Protein AF-A0A2V6G7U3-F1 (afdb_monomer_lite)

Secondary structure (DSSP, 8-state):
-HHHHHHHHHS-EEEETTTTEEE--HHHHHHHHHHH-SPPTTSS--HHHHHHSS-----S-------

Foldseek 3Di:
DVVVVVCLQADKDAPDVVVPRIDDHPVVVVVVCVVVPDDDPPPDADPVNVVVVPPPPDPDDDDDDDD

Structure (mmCIF, N/CA/C/O backbone):
data_AF-A0A2V6G7U3-F1
#
_entry.id   AF-A0A2V6G7U3-F1
#
loop_
_atom_site.group_PDB
_atom_site.id
_atom_site.type_symbol
_atom_site.label_atom_id
_atom_site.label_alt_id
_atom_site.label_comp_id
_atom_site.label_asym_id
_atom_site.label_entity_id
_atom_site.label_seq_id
_atom_site.pdbx_PDB_ins_code
_atom_site.Cartn_x
_atom_site.Cartn_y
_atom_site.Cartn_z
_atom_site.occupancy
_atom_site.B_iso_or_equiv
_atom_site.auth_seq_id
_atom_site.auth_comp_id
_atom_site.auth_asym_id
_atom_site.auth_atom_id
_atom_site.pdbx_PDB_model_num
ATOM 1 N N . MET A 1 1 ? 14.481 -22.201 -11.591 1.00 60.06 1 MET A N 1
ATOM 2 C CA . MET A 1 1 ? 13.517 -21.879 -10.517 1.00 60.06 1 MET A CA 1
ATOM 3 C C . MET A 1 1 ? 13.907 -20.658 -9.682 1.00 60.06 1 MET A C 1
ATOM 5 O O . MET A 1 1 ? 13.021 -19.864 -9.462 1.00 60.06 1 MET A O 1
ATOM 9 N N . ARG A 1 2 ? 15.186 -20.384 -9.372 1.00 62.06 2 ARG A N 1
ATOM 10 C CA . ARG A 1 2 ? 15.593 -19.206 -8.561 1.00 62.06 2 ARG A CA 1
ATOM 11 C C . ARG A 1 2 ? 15.307 -17.800 -9.133 1.00 62.06 2 ARG A C 1
ATOM 13 O O . ARG A 1 2 ? 15.187 -16.858 -8.368 1.00 62.06 2 ARG A O 1
ATOM 20 N N . ALA A 1 3 ? 15.222 -17.633 -10.455 1.00 61.78 3 ALA A N 1
ATOM 21 C CA . ALA A 1 3 ? 15.097 -16.304 -11.075 1.00 61.78 3 ALA A CA 1
ATOM 22 C C . ALA A 1 3 ? 13.693 -15.681 -10.957 1.00 61.78 3 ALA A C 1
ATOM 24 O O . ALA A 1 3 ? 13.569 -14.464 -10.916 1.00 61.78 3 ALA A O 1
ATOM 25 N N . ALA A 1 4 ? 12.641 -16.506 -10.894 1.00 60.88 4 ALA A N 1
ATOM 26 C CA . ALA A 1 4 ? 11.282 -16.008 -10.686 1.00 60.88 4 ALA A CA 1
ATOM 27 C C . ALA A 1 4 ? 11.133 -15.455 -9.262 1.00 60.88 4 ALA A C 1
ATOM 29 O O . ALA A 1 4 ? 10.681 -14.334 -9.083 1.00 60.88 4 ALA A O 1
ATOM 30 N N . GLU A 1 5 ? 11.639 -16.203 -8.275 1.00 59.94 5 GLU A N 1
ATOM 31 C CA . GLU A 1 5 ? 11.641 -15.825 -6.857 1.00 59.94 5 GLU A CA 1
ATOM 32 C C . GLU A 1 5 ? 12.371 -14.494 -6.609 1.00 59.94 5 GLU A C 1
ATOM 34 O O . GLU A 1 5 ? 11.902 -13.667 -5.827 1.00 59.94 5 GLU A O 1
ATOM 39 N N . ASP A 1 6 ? 13.487 -14.268 -7.308 1.00 59.78 6 ASP A N 1
ATOM 40 C CA . ASP A 1 6 ? 14.272 -13.034 -7.210 1.00 59.78 6 ASP A CA 1
ATOM 41 C C . ASP A 1 6 ? 13.555 -11.828 -7.843 1.00 59.78 6 ASP A C 1
ATOM 43 O O . ASP A 1 6 ? 13.483 -10.748 -7.250 1.00 59.78 6 ASP A O 1
ATOM 47 N N . SER A 1 7 ? 12.944 -12.029 -9.014 1.00 60.75 7 SER A N 1
ATOM 48 C CA . SER A 1 7 ? 12.198 -10.977 -9.712 1.00 60.75 7 SER A CA 1
ATOM 49 C C . SER A 1 7 ? 10.966 -10.532 -8.919 1.00 60.75 7 SER A C 1
ATOM 51 O O . SER A 1 7 ? 10.643 -9.343 -8.882 1.00 60.75 7 SER A O 1
ATOM 53 N N . ASP A 1 8 ? 10.319 -11.480 -8.246 1.00 63.31 8 ASP A N 1
ATOM 54 C CA . ASP A 1 8 ? 9.211 -11.271 -7.321 1.00 63.31 8 ASP A CA 1
ATOM 55 C C . ASP A 1 8 ? 9.621 -10.457 -6.081 1.00 63.31 8 ASP A C 1
ATOM 57 O O . ASP A 1 8 ? 8.860 -9.616 -5.604 1.00 63.31 8 ASP A O 1
ATOM 61 N N . LEU A 1 9 ? 10.820 -10.690 -5.538 1.00 66.62 9 LEU A N 1
ATOM 62 C CA . LEU A 1 9 ? 11.300 -10.036 -4.313 1.00 66.62 9 LEU A CA 1
ATOM 63 C C . LEU A 1 9 ? 11.745 -8.584 -4.529 1.00 66.62 9 LEU A C 1
ATOM 65 O O . LEU A 1 9 ? 11.635 -7.765 -3.610 1.00 66.62 9 LEU A O 1
ATOM 69 N N . ASN A 1 10 ? 12.210 -8.274 -5.738 1.00 74.62 10 ASN A N 1
ATOM 70 C CA . ASN A 1 10 ? 12.782 -6.977 -6.096 1.00 74.62 10 ASN A CA 1
ATOM 71 C C . ASN A 1 10 ? 11.817 -6.046 -6.847 1.00 74.62 10 ASN A C 1
ATOM 73 O O . ASN A 1 10 ? 12.167 -4.897 -7.114 1.00 74.62 10 ASN A O 1
ATOM 77 N N . SER A 1 11 ? 10.605 -6.503 -7.171 1.00 77.06 11 SER A N 1
ATOM 78 C CA . SER A 1 11 ? 9.658 -5.735 -7.988 1.00 77.06 11 SER A CA 1
ATOM 79 C C . SER A 1 11 ? 8.341 -5.468 -7.272 1.00 77.06 11 SER A C 1
ATOM 81 O O . SER A 1 11 ? 7.894 -6.220 -6.407 1.00 77.06 11 SER A O 1
ATOM 83 N N . TYR A 1 12 ? 7.685 -4.382 -7.673 1.00 86.19 12 TYR A N 1
ATOM 84 C CA . TYR A 1 12 ? 6.296 -4.139 -7.307 1.00 86.19 12 TYR A CA 1
ATOM 85 C C . TYR A 1 12 ? 5.377 -5.110 -8.043 1.00 86.19 12 TYR A C 1
ATOM 87 O O . TYR A 1 12 ? 5.595 -5.431 -9.213 1.00 86.19 12 TYR A O 1
ATOM 95 N N . GLY A 1 13 ? 4.314 -5.533 -7.370 1.00 86.88 13 GLY A N 1
ATOM 96 C CA . GLY A 1 13 ? 3.341 -6.451 -7.945 1.00 86.88 13 GLY A CA 1
ATOM 97 C C . GLY A 1 13 ? 2.009 -6.401 -7.218 1.00 86.88 13 GLY A C 1
ATOM 98 O O . GLY A 1 13 ? 1.879 -5.805 -6.151 1.00 86.88 13 GLY A O 1
ATOM 99 N N . TRP A 1 14 ? 1.004 -7.044 -7.799 1.00 88.38 14 TRP A N 1
ATOM 100 C CA . TRP A 1 14 ? -0.287 -7.233 -7.147 1.00 88.38 14 TRP A CA 1
ATOM 101 C C . TRP A 1 14 ? -0.319 -8.600 -6.478 1.00 88.38 14 TRP A C 1
ATOM 103 O O . TRP A 1 14 ? -0.016 -9.599 -7.122 1.00 88.38 14 TRP A O 1
ATOM 113 N N . VAL A 1 15 ? -0.707 -8.635 -5.203 1.00 85.31 15 VAL A N 1
ATOM 114 C CA . VAL A 1 15 ? -1.050 -9.888 -4.516 1.00 85.31 15 VAL A CA 1
ATOM 115 C C . VAL A 1 15 ? -2.512 -10.210 -4.794 1.00 85.31 15 VAL A C 1
ATOM 117 O O . VAL A 1 15 ? -2.836 -11.311 -5.219 1.00 85.31 15 VAL A O 1
ATOM 120 N N . ASP A 1 16 ? -3.381 -9.212 -4.623 1.00 84.62 16 ASP A N 1
ATOM 121 C CA . ASP A 1 16 ? -4.792 -9.284 -4.978 1.00 84.62 16 ASP A CA 1
ATOM 122 C C . ASP A 1 16 ? -5.261 -7.909 -5.462 1.00 84.62 16 ASP A C 1
ATOM 124 O O . ASP A 1 16 ? -5.434 -6.965 -4.688 1.00 84.62 16 ASP A O 1
ATOM 128 N N . ARG A 1 17 ? -5.427 -7.770 -6.778 1.00 85.81 17 ARG A N 1
ATOM 129 C CA . ARG A 1 17 ? -5.793 -6.486 -7.389 1.00 85.81 17 ARG A CA 1
ATOM 130 C C . ARG A 1 17 ? -7.227 -6.070 -7.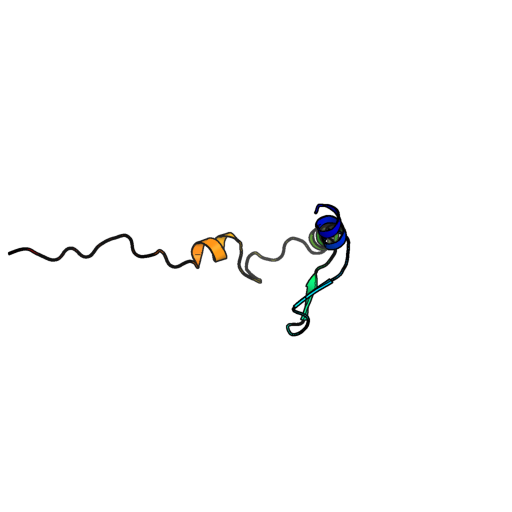058 1.00 85.81 17 ARG A C 1
ATOM 132 O O . ARG A 1 17 ? -7.505 -4.878 -6.981 1.00 85.81 17 ARG A O 1
ATOM 139 N N . THR A 1 18 ? -8.121 -7.033 -6.860 1.00 89.06 18 THR A N 1
ATOM 140 C CA . THR A 1 18 ? -9.544 -6.796 -6.580 1.00 89.06 18 THR A CA 1
ATOM 141 C C . THR A 1 18 ? -9.750 -6.207 -5.186 1.00 89.06 18 THR A C 1
ATOM 143 O O . THR A 1 18 ? -10.569 -5.313 -5.000 1.00 89.06 18 THR A O 1
ATOM 146 N N . SER A 1 19 ? -8.957 -6.667 -4.224 1.00 84.12 19 SER A N 1
ATOM 147 C CA . SER A 1 19 ? -8.961 -6.259 -2.819 1.00 84.12 19 SER A CA 1
ATOM 148 C C . SER A 1 19 ? -7.993 -5.104 -2.547 1.00 84.12 19 SER A C 1
ATOM 150 O O . SER A 1 19 ? -7.886 -4.646 -1.412 1.00 84.12 19 SER A O 1
ATOM 152 N N . GLY A 1 20 ? -7.268 -4.635 -3.570 1.00 86.56 20 GLY A N 1
ATOM 153 C CA . GLY A 1 20 ? -6.316 -3.528 -3.463 1.00 86.56 20 GLY A CA 1
ATOM 154 C C . GLY A 1 20 ? -5.023 -3.874 -2.718 1.00 86.56 20 GLY A C 1
ATOM 155 O O . GLY A 1 20 ? -4.361 -2.976 -2.201 1.00 86.56 20 GLY A O 1
ATOM 156 N N . ILE A 1 21 ? -4.645 -5.152 -2.657 1.00 86.38 21 ILE A N 1
ATOM 157 C CA . ILE A 1 21 ? -3.457 -5.616 -1.934 1.00 86.38 21 ILE A CA 1
ATOM 158 C C . ILE A 1 21 ? -2.276 -5.707 -2.904 1.00 86.38 21 ILE A C 1
ATOM 160 O O . ILE A 1 21 ? -2.206 -6.597 -3.758 1.00 86.38 21 ILE A O 1
ATOM 164 N N . ALA A 1 22 ? -1.325 -4.786 -2.755 1.00 88.69 22 ALA A N 1
ATOM 165 C CA . ALA A 1 22 ? -0.081 -4.758 -3.517 1.00 88.69 22 ALA A CA 1
ATOM 166 C C . ALA A 1 22 ? 1.105 -5.271 -2.687 1.00 88.69 22 ALA A C 1
ATOM 168 O O . ALA A 1 22 ? 1.160 -5.104 -1.468 1.00 88.69 22 ALA A O 1
ATOM 169 N N . ARG A 1 23 ? 2.080 -5.864 -3.374 1.00 86.94 23 ARG A N 1
ATOM 170 C CA . ARG A 1 23 ? 3.401 -6.206 -2.848 1.00 86.94 23 ARG A CA 1
ATOM 171 C C . ARG A 1 23 ? 4.384 -5.091 -3.185 1.00 86.94 23 ARG A C 1
ATOM 173 O O . ARG A 1 23 ? 4.375 -4.561 -4.297 1.00 86.94 23 ARG A O 1
ATOM 180 N N . ILE A 1 24 ? 5.264 -4.793 -2.237 1.00 89.00 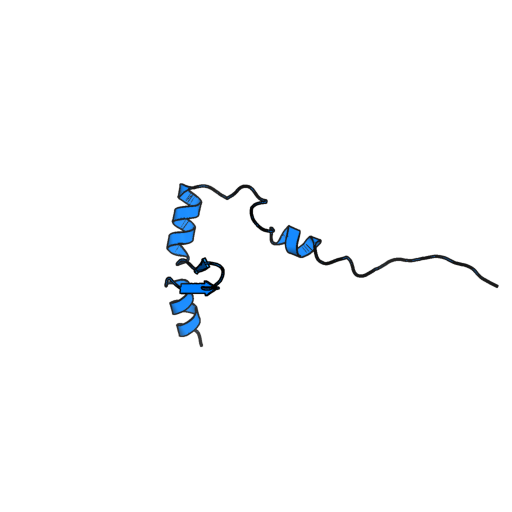24 ILE A N 1
ATOM 181 C CA . ILE A 1 24 ? 6.399 -3.884 -2.411 1.00 89.00 24 ILE A CA 1
ATOM 182 C C . ILE A 1 24 ? 7.724 -4.670 -2.375 1.00 89.00 24 ILE A C 1
ATOM 184 O O . ILE A 1 24 ? 7.768 -5.726 -1.734 1.00 89.00 24 ILE A O 1
ATOM 188 N N . PRO A 1 25 ? 8.796 -4.171 -3.020 1.00 89.38 25 PRO A N 1
ATOM 189 C CA . PRO A 1 25 ? 10.135 -4.735 -2.887 1.00 89.38 25 PRO A CA 1
ATOM 190 C C .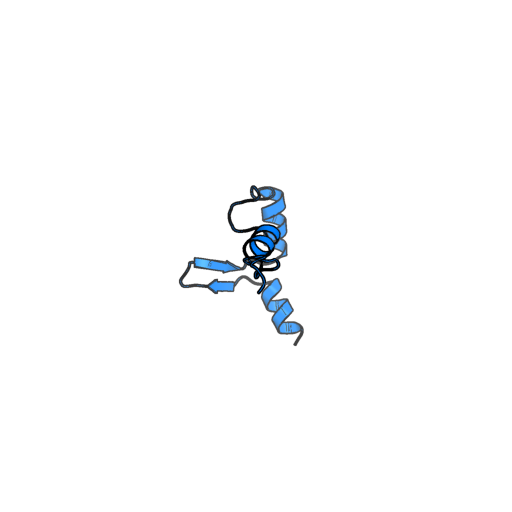 PRO A 1 25 ? 10.582 -4.788 -1.425 1.00 89.38 25 PRO A C 1
ATOM 192 O O . PRO A 1 25 ? 10.260 -3.890 -0.639 1.00 89.38 25 PRO A O 1
ATOM 195 N N . ILE A 1 26 ? 11.351 -5.818 -1.065 1.00 86.19 26 ILE A N 1
ATOM 196 C CA . ILE A 1 26 ? 11.762 -6.038 0.331 1.00 86.19 26 ILE A CA 1
ATOM 197 C C . ILE A 1 26 ? 12.615 -4.889 0.886 1.00 86.19 26 ILE A C 1
ATOM 199 O O . ILE A 1 26 ? 12.438 -4.501 2.037 1.00 86.19 26 ILE A O 1
ATOM 203 N N . ASP A 1 27 ? 13.483 -4.300 0.063 1.00 87.62 27 ASP A N 1
ATOM 204 C CA . ASP A 1 27 ? 14.309 -3.153 0.453 1.00 87.62 27 ASP A CA 1
ATOM 205 C C . ASP A 1 27 ? 13.450 -1.940 0.839 1.00 87.62 27 ASP A C 1
ATOM 207 O O . ASP A 1 27 ? 13.569 -1.400 1.940 1.00 87.62 27 ASP A O 1
ATOM 211 N N . GLY A 1 28 ? 12.471 -1.609 -0.008 1.00 86.69 28 GLY A N 1
ATOM 212 C CA . GLY A 1 28 ? 11.499 -0.558 0.279 1.00 86.69 28 GLY A CA 1
ATOM 213 C C . GLY A 1 28 ? 10.668 -0.858 1.527 1.00 86.69 28 GLY A C 1
ATOM 214 O O . GLY A 1 28 ? 10.421 0.038 2.329 1.00 86.69 28 GLY A O 1
ATOM 215 N N . ALA A 1 29 ? 10.277 -2.117 1.750 1.00 88.44 29 ALA A N 1
ATOM 216 C CA . ALA A 1 29 ? 9.576 -2.505 2.973 1.00 88.44 29 ALA A CA 1
ATOM 217 C C . ALA A 1 29 ? 10.417 -2.251 4.232 1.00 88.44 29 ALA A C 1
ATOM 219 O O . ALA A 1 29 ? 9.889 -1.741 5.221 1.00 88.44 29 ALA A O 1
ATOM 220 N N . MET A 1 30 ? 11.715 -2.571 4.191 1.00 89.00 30 MET A N 1
ATOM 221 C CA . MET A 1 30 ? 12.630 -2.339 5.312 1.00 89.00 30 MET A CA 1
ATOM 222 C C . MET A 1 30 ? 12.786 -0.849 5.624 1.00 89.00 30 MET A C 1
ATOM 224 O O . MET A 1 30 ? 12.708 -0.474 6.794 1.00 89.00 30 MET A O 1
ATOM 228 N N . GLN A 1 31 ? 12.946 -0.002 4.601 1.00 90.31 31 GLN A N 1
ATOM 229 C CA . GLN A 1 31 ? 13.025 1.453 4.790 1.00 90.31 31 GLN A CA 1
ATOM 230 C C . GLN A 1 31 ? 11.749 1.991 5.438 1.00 90.31 31 GLN A C 1
ATOM 232 O O . GLN A 1 31 ? 11.804 2.618 6.493 1.00 90.31 31 GLN A O 1
ATOM 237 N N . LEU A 1 32 ? 10.586 1.622 4.898 1.00 88.50 32 LEU A N 1
ATOM 238 C CA . LEU A 1 32 ? 9.303 2.075 5.426 1.00 88.50 32 LEU A CA 1
ATOM 239 C C . LEU A 1 32 ? 9.061 1.630 6.873 1.00 88.50 32 LEU A C 1
ATOM 241 O O . LEU A 1 32 ? 8.428 2.361 7.636 1.00 88.50 32 LEU A O 1
ATOM 245 N N . LEU A 1 33 ? 9.539 0.442 7.245 1.00 87.69 33 LEU A N 1
ATOM 246 C CA . LEU A 1 33 ? 9.455 -0.066 8.612 1.00 87.69 33 LEU A CA 1
ATOM 247 C C . LEU A 1 33 ? 10.352 0.724 9.567 1.00 87.69 33 LEU A C 1
ATOM 249 O O . LEU A 1 33 ? 9.967 0.970 10.708 1.00 87.69 33 LEU A O 1
ATOM 253 N N . LEU A 1 34 ? 11.532 1.131 9.103 1.00 89.19 34 LEU A N 1
ATOM 254 C CA . LEU A 1 34 ? 12.452 1.959 9.874 1.00 89.19 34 LEU A CA 1
ATOM 255 C C . LEU A 1 34 ? 11.919 3.390 10.033 1.00 89.19 34 LEU A C 1
ATOM 257 O O . LEU A 1 34 ? 11.989 3.953 11.121 1.00 89.19 34 LEU A O 1
ATOM 261 N N . GLU A 1 35 ? 11.342 3.951 8.968 1.00 90.38 35 GLU A N 1
ATOM 262 C CA . GLU A 1 35 ? 10.778 5.304 8.937 1.00 90.38 35 GLU A CA 1
ATOM 263 C C . GLU A 1 35 ? 9.498 5.433 9.774 1.00 90.38 35 GLU A C 1
ATOM 265 O O . GLU A 1 35 ? 9.325 6.411 10.500 1.00 90.38 35 GLU A O 1
ATOM 270 N N . ARG A 1 36 ? 8.576 4.464 9.666 1.00 87.56 36 ARG A N 1
ATOM 271 C CA . ARG A 1 36 ? 7.265 4.508 10.344 1.00 87.56 36 ARG A CA 1
ATOM 272 C C . ARG A 1 36 ? 7.244 3.780 11.687 1.00 87.56 36 ARG A C 1
ATOM 274 O O . ARG A 1 36 ? 6.280 3.929 12.436 1.00 87.56 36 ARG A O 1
ATOM 281 N N . GLY A 1 37 ? 8.286 3.008 11.984 1.00 80.81 37 GLY A N 1
ATOM 282 C CA . GLY A 1 37 ? 8.314 2.077 13.104 1.00 80.81 37 GLY A CA 1
ATOM 283 C C . GLY A 1 37 ? 7.506 0.804 12.834 1.00 80.81 37 GLY A C 1
ATOM 284 O O . GLY A 1 37 ? 6.750 0.693 11.865 1.00 80.81 37 GLY A O 1
ATOM 285 N N . LEU A 1 38 ? 7.667 -0.185 13.717 1.00 78.19 38 LEU A N 1
ATOM 286 C CA . LEU A 1 38 ? 6.861 -1.404 13.682 1.00 78.19 38 LEU A CA 1
ATOM 287 C C . LEU A 1 38 ? 5.383 -1.036 13.898 1.00 78.19 38 LEU A C 1
ATOM 289 O O . LEU A 1 38 ? 5.084 -0.311 14.853 1.00 78.19 38 LEU A O 1
ATOM 293 N N . PRO A 1 39 ? 4.447 -1.535 13.068 1.00 69.94 39 PRO A N 1
ATOM 294 C CA . PRO A 1 39 ? 3.033 -1.320 13.326 1.00 69.94 39 PRO A CA 1
ATOM 295 C C . PRO A 1 39 ? 2.679 -1.890 14.708 1.00 69.94 39 PRO A C 1
ATOM 297 O O . PRO A 1 39 ? 3.233 -2.927 15.096 1.00 69.94 39 PRO A O 1
ATOM 300 N N . PRO A 1 40 ? 1.761 -1.249 15.458 1.00 63.72 40 PRO A N 1
ATOM 301 C CA . PRO A 1 40 ? 1.269 -1.814 16.702 1.00 63.72 40 PRO A CA 1
ATOM 302 C C . PRO A 1 40 ? 0.763 -3.221 16.407 1.00 63.72 40 PRO A C 1
ATOM 304 O O . PRO A 1 40 ? -0.039 -3.448 15.497 1.00 63.72 40 PRO A O 1
ATOM 307 N N . VAL A 1 41 ? 1.315 -4.175 17.146 1.00 56.38 41 VAL A N 1
ATOM 308 C CA . VAL A 1 41 ? 1.023 -5.596 17.030 1.00 56.38 41 VAL A CA 1
ATOM 309 C C . VAL A 1 41 ? -0.495 -5.775 17.157 1.00 56.38 41 VAL A C 1
ATOM 311 O O . VAL A 1 41 ? -1.034 -5.656 18.251 1.00 56.38 41 VAL A O 1
ATOM 314 N N . GLY A 1 42 ? -1.205 -5.979 16.042 1.00 55.69 42 GLY A N 1
ATOM 315 C CA . GLY A 1 42 ? -2.673 -6.025 16.055 1.00 55.69 42 GLY A CA 1
ATOM 316 C C . GLY A 1 42 ? -3.384 -5.476 14.821 1.00 55.69 42 GLY A C 1
ATOM 317 O O . GLY A 1 42 ? -4.527 -5.863 14.584 1.00 55.69 42 GLY A O 1
ATOM 318 N N . THR A 1 43 ? -2.739 -4.673 13.972 1.00 55.06 43 THR A N 1
ATOM 319 C CA . THR A 1 43 ? -3.345 -4.282 12.683 1.00 55.06 43 THR A CA 1
ATOM 320 C C . THR A 1 43 ? -3.111 -5.372 11.633 1.00 55.06 43 THR A C 1
ATOM 322 O O . THR A 1 43 ? -2.340 -5.202 10.696 1.00 55.06 43 THR A O 1
ATOM 325 N N . GLY A 1 44 ? -3.755 -6.526 11.835 1.00 59.62 44 GLY A N 1
ATOM 326 C CA . GLY A 1 44 ? -3.724 -7.670 10.918 1.00 59.62 44 GLY A CA 1
ATOM 327 C C . GLY A 1 44 ? -2.876 -8.838 11.423 1.00 59.62 44 GLY A C 1
ATOM 328 O O . GLY A 1 44 ? -1.724 -8.972 11.043 1.00 59.62 44 GLY A O 1
ATOM 329 N N . GLN A 1 45 ? -3.482 -9.666 12.285 1.00 58.09 45 GLN A N 1
ATOM 330 C CA . GLN A 1 45 ? -3.113 -11.050 12.636 1.00 58.09 45 GLN A CA 1
ATOM 331 C C . GLN A 1 45 ? -1.603 -11.349 12.679 1.00 58.09 45 GLN A C 1
ATOM 333 O O . GLN A 1 45 ? -0.978 -11.692 11.678 1.00 58.09 45 GLN A O 1
ATOM 338 N N . THR A 1 46 ? -1.013 -11.307 13.874 1.00 63.38 46 THR A N 1
ATOM 339 C CA . THR A 1 46 ? 0.366 -11.784 14.047 1.00 63.38 46 THR A CA 1
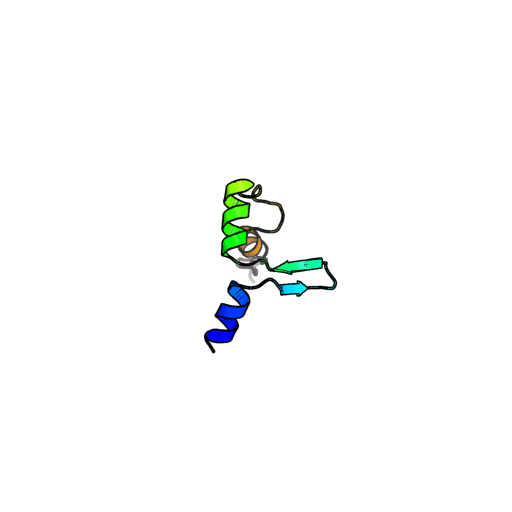ATOM 340 C C . THR A 1 46 ? 0.492 -13.264 13.661 1.00 63.38 46 THR A C 1
ATOM 342 O O . THR A 1 46 ? -0.477 -14.013 13.802 1.00 63.38 46 THR A O 1
ATOM 345 N N . PRO A 1 47 ? 1.685 -13.745 13.262 1.00 60.56 47 PRO A N 1
ATOM 346 C CA . PRO A 1 47 ? 1.928 -15.178 13.074 1.00 60.56 47 PRO A CA 1
ATOM 347 C C . PRO A 1 47 ? 1.543 -16.007 14.309 1.00 60.56 47 PRO A C 1
ATOM 349 O O . PRO A 1 47 ? 1.092 -17.142 14.180 1.00 60.56 47 PRO A O 1
ATOM 352 N N . LEU A 1 48 ? 1.654 -15.415 15.504 1.00 62.72 48 LEU A N 1
ATOM 353 C CA . LEU A 1 48 ? 1.168 -15.998 16.752 1.00 62.72 48 LEU A CA 1
ATOM 354 C C . LEU A 1 48 ? -0.363 -16.023 16.829 1.00 62.72 48 LEU A C 1
ATOM 356 O O . LEU A 1 48 ? -0.903 -17.066 17.165 1.00 62.72 48 LEU A O 1
ATOM 360 N N . SER A 1 49 ? -1.074 -14.957 16.455 1.00 61.44 49 SER A N 1
ATOM 361 C CA . SER A 1 49 ? -2.543 -14.955 16.341 1.00 61.44 49 SER A CA 1
ATOM 362 C C . SER A 1 49 ? -3.038 -15.979 15.328 1.00 61.44 49 SER A C 1
ATOM 364 O O . SER A 1 49 ? -3.969 -16.708 15.633 1.00 61.44 49 SER A O 1
ATOM 366 N N . LEU A 1 50 ? -2.398 -16.103 14.163 1.00 65.31 50 LEU A N 1
ATOM 367 C CA . LEU A 1 50 ? -2.717 -17.150 13.184 1.00 65.31 50 LEU A CA 1
ATOM 368 C C . LEU A 1 50 ? -2.429 -18.545 13.753 1.00 65.31 50 LEU A C 1
ATOM 370 O O . LEU A 1 50 ? -3.164 -19.498 13.501 1.00 65.31 50 LEU A O 1
ATOM 374 N N . MET A 1 51 ? -1.375 -18.667 14.568 1.00 62.22 51 MET A N 1
ATOM 375 C CA . MET A 1 51 ? -1.048 -19.902 15.269 1.00 62.22 51 MET A CA 1
ATOM 376 C C . MET A 1 51 ? -2.004 -20.210 16.434 1.00 62.22 51 MET A C 1
ATOM 378 O O . MET A 1 51 ? -2.160 -21.377 16.762 1.00 62.22 51 MET A O 1
ATOM 382 N N . GLN A 1 52 ? -2.663 -19.213 17.016 1.00 65.75 52 GLN A N 1
ATOM 383 C CA . GLN A 1 52 ? -3.610 -19.353 18.129 1.00 65.75 52 GLN A CA 1
ATOM 384 C C . GLN A 1 52 ? -5.072 -19.449 17.664 1.00 65.75 52 GLN A C 1
ATOM 386 O O . GLN A 1 52 ? -5.897 -20.019 18.366 1.00 65.75 52 GLN A O 1
ATOM 391 N N . ALA A 1 53 ? -5.395 -18.909 16.485 1.00 62.47 53 ALA A N 1
ATOM 392 C CA . ALA A 1 53 ? -6.732 -18.920 15.890 1.00 62.47 53 ALA A CA 1
ATOM 393 C C . ALA A 1 53 ? -7.080 -20.250 15.207 1.00 62.47 53 ALA A C 1
ATOM 395 O O . ALA A 1 53 ? -8.236 -20.464 14.846 1.00 62.47 53 ALA A O 1
ATOM 396 N N . ARG A 1 54 ? -6.111 -21.161 15.046 1.00 62.56 54 ARG A N 1
ATOM 397 C CA . ARG A 1 54 ? -6.431 -22.571 14.794 1.00 62.56 54 ARG A CA 1
ATOM 398 C C . ARG A 1 54 ? -7.140 -23.090 16.045 1.00 62.56 54 ARG A C 1
ATOM 400 O O . ARG A 1 54 ? -6.511 -23.097 17.104 1.00 62.56 54 ARG A O 1
ATOM 407 N N . PRO A 1 55 ? -8.427 -23.475 15.960 1.00 58.31 55 PRO A N 1
ATOM 408 C CA . PRO A 1 55 ? -9.090 -24.079 17.098 1.00 58.31 55 PRO A CA 1
ATOM 409 C C . PRO A 1 55 ? -8.243 -25.275 17.513 1.00 58.31 55 PRO A C 1
ATOM 411 O O . PRO A 1 55 ? -7.875 -26.095 16.672 1.00 58.31 55 PRO A O 1
ATOM 414 N N . SER A 1 56 ? -7.886 -25.337 18.796 1.00 57.94 56 SER A N 1
ATOM 415 C CA . SER A 1 56 ? -7.400 -26.567 19.397 1.00 57.94 56 SER A CA 1
ATOM 416 C C . SER A 1 56 ? -8.407 -27.644 19.022 1.00 57.94 56 SER A C 1
ATOM 418 O O . SER A 1 56 ? -9.540 -27.629 19.508 1.00 57.94 56 SER A O 1
ATOM 420 N N . GLU A 1 57 ? -8.027 -28.526 18.104 1.00 56.09 57 GLU A N 1
ATOM 421 C CA . GLU A 1 57 ? -8.744 -29.758 17.835 1.00 56.09 57 GLU A CA 1
ATOM 422 C C . GLU A 1 57 ? -8.680 -30.563 19.138 1.00 56.09 57 GLU A C 1
ATOM 424 O O . GLU A 1 57 ? -7.688 -31.201 19.470 1.00 56.09 57 GLU A O 1
ATOM 429 N N . THR A 1 58 ? -9.673 -30.304 19.987 1.00 56.94 58 THR A N 1
ATOM 430 C CA . THR A 1 58 ? -10.274 -31.188 20.983 1.00 56.94 58 THR A CA 1
ATOM 431 C C . THR A 1 58 ? -9.371 -32.327 21.476 1.00 56.94 58 THR A C 1
ATOM 433 O O . THR A 1 58 ? -9.585 -33.497 21.191 1.00 56.94 58 THR A O 1
ATOM 436 N N . ALA A 1 59 ? -8.407 -32.003 22.329 1.00 57.41 59 ALA A N 1
ATOM 437 C CA . ALA A 1 59 ? -7.854 -32.950 23.294 1.00 57.41 59 ALA A CA 1
ATOM 438 C C . ALA A 1 59 ? -7.841 -32.210 24.639 1.00 57.41 59 ALA A C 1
ATOM 440 O O . ALA A 1 59 ? -7.070 -31.276 24.812 1.00 57.41 59 ALA A O 1
ATOM 441 N N . SER A 1 60 ? -8.701 -32.464 25.629 1.00 50.53 60 SER A N 1
ATOM 442 C CA . SER A 1 60 ? -9.258 -33.722 26.158 1.00 50.53 60 SER A CA 1
ATOM 443 C C . SER A 1 60 ? -10.480 -33.416 27.078 1.00 50.53 60 SER A C 1
ATOM 445 O O . SER A 1 60 ? -10.808 -32.245 27.255 1.00 50.53 60 SER A O 1
ATOM 447 N N . PRO A 1 61 ? -11.034 -34.385 27.841 1.00 58.94 61 PRO A N 1
ATOM 448 C CA . PRO A 1 61 ? -12.038 -35.404 27.500 1.00 58.94 61 PRO A CA 1
ATOM 449 C C . PRO A 1 6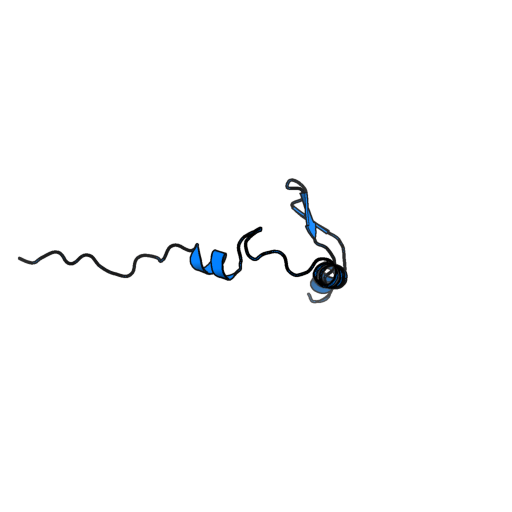1 ? -13.389 -35.164 28.238 1.00 58.94 61 PRO A C 1
ATOM 451 O O . PRO A 1 61 ? -13.415 -34.445 29.236 1.00 58.94 61 PRO A O 1
ATOM 454 N N . PRO A 1 62 ? -14.505 -35.839 27.900 1.00 54.09 62 PRO A N 1
ATOM 455 C CA . PRO A 1 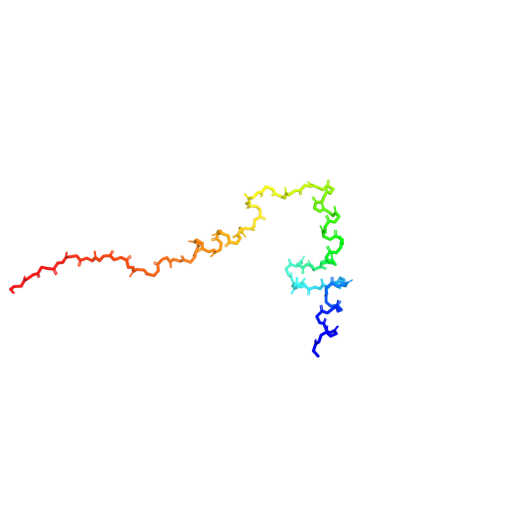62 ? -15.577 -36.045 28.869 1.00 54.09 62 PRO A CA 1
ATOM 456 C C . PRO A 1 62 ? -15.429 -37.423 29.536 1.00 54.09 62 PRO A C 1
ATOM 458 O O . PRO A 1 62 ? -15.510 -38.462 28.884 1.00 54.09 62 PRO A O 1
ATOM 461 N N . ARG A 1 63 ? -15.218 -37.444 30.860 1.00 62.56 63 ARG A N 1
ATOM 462 C CA . ARG A 1 63 ? -15.500 -38.629 31.691 1.00 62.56 63 ARG A CA 1
ATOM 463 C C . ARG A 1 63 ? -17.021 -38.812 31.756 1.00 62.56 63 ARG A C 1
ATOM 465 O O . ARG A 1 63 ? -17.682 -37.903 32.239 1.00 62.56 63 ARG A O 1
ATOM 472 N N . LEU A 1 64 ? -17.548 -39.968 31.356 1.00 56.91 64 LEU A N 1
ATOM 473 C CA . LEU A 1 64 ? -18.890 -40.480 31.700 1.00 56.91 64 LEU A CA 1
ATOM 474 C C . LEU A 1 64 ? -18.885 -41.986 31.376 1.00 56.91 64 LEU A C 1
ATOM 476 O O . LEU A 1 64 ? -18.757 -42.362 30.221 1.00 56.91 64 LEU A O 1
ATOM 480 N N . GLN A 1 65 ? -18.603 -42.843 32.357 1.00 55.47 65 GLN A N 1
ATOM 481 C CA . GLN A 1 65 ? -19.513 -43.468 33.332 1.00 55.47 65 GLN A CA 1
ATOM 482 C C . GLN A 1 65 ? -19.962 -44.864 32.851 1.00 55.47 65 GLN A C 1
ATOM 484 O O . GLN A 1 65 ? -20.752 -45.006 31.930 1.00 55.47 65 GLN A O 1
ATOM 489 N N . MET A 1 66 ? -19.332 -45.850 33.500 1.00 34.59 66 MET A N 1
ATOM 490 C CA . MET A 1 66 ? -19.655 -47.272 33.702 1.00 34.59 66 MET A CA 1
ATOM 491 C C . MET A 1 66 ? -21.133 -47.681 33.544 1.00 34.59 66 MET A C 1
ATOM 493 O O . MET A 1 66 ? -22.035 -46.903 33.862 1.00 34.59 66 MET A O 1
ATOM 497 N N . PRO A 1 67 ? -21.359 -48.931 33.113 1.00 61.06 67 PRO A N 1
ATOM 498 C CA . PRO A 1 67 ? -21.905 -49.958 34.014 1.00 61.06 67 PRO A CA 1
ATOM 499 C C . PRO A 1 67 ? -20.922 -51.092 34.337 1.00 61.06 67 PRO A C 1
ATOM 501 O O . PRO A 1 67 ? -20.017 -51.361 33.515 1.00 61.06 67 PRO A O 1
#

Radius of gyration: 21.0 Å; chains: 1; bounding box: 38×55×45 Å

Sequence (67 aa):
MRAAEDSDLNSYGWVDRTSGIARIPIDGAMQLLLERGLPPVGTGQTPLSLMQARPSETASPPRLQMP

pLDDT: mean 71.05, std 14.1, range [34.59, 90.38]